Protein AF-A0A8K0G486-F1 (afdb_monomer)

Secondary structure (DSSP, 8-state):
--TTSHHHHHHHTS-S-HHHHHHHHHHHHHHH--HHHHHHHHHHHHHHHHHHHHH-TT----HHHHHHHHHTT-

Radius of gyration: 18.9 Å; Cα contacts (8 Å, |Δi|>4): 19; chains: 1; bounding box: 40×21×47 Å

Organism: Ignelater luminosus (NCBI:txid2038154)

Structure (mmCIF, N/CA/C/O backbone):
data_AF-A0A8K0G486-F1
#
_entry.id   AF-A0A8K0G486-F1
#
loop_
_atom_site.group_PDB
_atom_site.id
_atom_site.type_symbol
_atom_site.label_atom_id
_atom_site.label_alt_id
_atom_site.label_comp_id
_atom_site.label_asym_id
_atom_site.label_entity_id
_atom_site.label_seq_id
_atom_site.pdbx_PDB_ins_code
_atom_site.Cartn_x
_atom_site.Cartn_y
_atom_site.Cartn_z
_atom_site.occupancy
_atom_site.B_iso_or_equiv
_atom_site.auth_seq_id
_atom_site.auth_comp_id
_atom_site.auth_asym_id
_atom_site.auth_atom_id
_atom_site.pdbx_PDB_model_num
ATOM 1 N N . MET A 1 1 ? 3.770 8.349 -9.926 1.00 73.62 1 MET A N 1
ATOM 2 C CA . MET A 1 1 ? 4.841 7.906 -9.004 1.00 73.62 1 MET A CA 1
ATOM 3 C C . MET A 1 1 ? 5.441 9.142 -8.355 1.00 73.62 1 MET A C 1
ATOM 5 O O . MET A 1 1 ? 5.698 10.092 -9.081 1.00 73.62 1 MET A O 1
ATOM 9 N N . ILE A 1 2 ? 5.614 9.164 -7.030 1.00 89.88 2 ILE A N 1
ATOM 10 C CA . ILE A 1 2 ? 6.218 10.312 -6.331 1.00 89.88 2 ILE A CA 1
ATOM 11 C C . ILE A 1 2 ? 7.729 10.315 -6.637 1.00 89.88 2 ILE A C 1
ATOM 13 O O . ILE A 1 2 ? 8.390 9.322 -6.303 1.00 89.88 2 ILE A O 1
ATOM 17 N N . PRO A 1 3 ? 8.281 11.361 -7.285 1.00 92.12 3 PRO A N 1
ATOM 18 C CA . PRO A 1 3 ? 9.715 11.443 -7.570 1.00 92.12 3 PRO A CA 1
ATOM 19 C C . PRO A 1 3 ? 10.552 11.384 -6.285 1.00 92.12 3 PRO A C 1
ATOM 21 O O . PRO A 1 3 ? 10.113 11.873 -5.247 1.00 92.12 3 PRO A O 1
ATOM 24 N N . ASN A 1 4 ? 11.748 10.787 -6.350 1.00 93.56 4 ASN A N 1
ATOM 25 C CA . ASN A 1 4 ? 12.679 10.624 -5.215 1.00 93.56 4 ASN A CA 1
ATOM 26 C C . ASN A 1 4 ? 12.119 9.827 -4.019 1.00 93.56 4 ASN A C 1
ATOM 28 O O . ASN A 1 4 ? 12.615 9.923 -2.897 1.00 93.56 4 ASN A O 1
ATOM 32 N N . SER A 1 5 ? 11.052 9.056 -4.230 1.00 96.12 5 SER A N 1
ATOM 33 C CA . SER A 1 5 ? 10.560 8.116 -3.228 1.00 96.12 5 SER A CA 1
ATOM 34 C C . SER A 1 5 ? 11.344 6.805 -3.283 1.00 96.12 5 SER A C 1
ATOM 36 O O . SER A 1 5 ? 11.792 6.375 -4.342 1.00 96.12 5 SER A O 1
ATOM 38 N N . ARG A 1 6 ? 11.384 6.073 -2.163 1.00 95.81 6 ARG A N 1
ATOM 39 C CA . ARG A 1 6 ? 12.001 4.731 -2.104 1.00 95.81 6 ARG A CA 1
ATOM 40 C C . ARG A 1 6 ? 11.426 3.742 -3.128 1.00 95.81 6 ARG A C 1
ATOM 42 O O . ARG A 1 6 ? 12.108 2.787 -3.494 1.00 95.81 6 ARG A O 1
ATOM 49 N N . ALA A 1 7 ? 10.164 3.924 -3.526 1.00 95.81 7 ALA A N 1
ATOM 50 C CA . ALA A 1 7 ? 9.526 3.130 -4.572 1.00 95.81 7 ALA A CA 1
ATOM 51 C C . ALA A 1 7 ? 10.019 3.549 -5.965 1.00 95.81 7 ALA A C 1
ATOM 53 O O . ALA A 1 7 ? 10.333 2.680 -6.770 1.00 95.81 7 ALA A O 1
ATOM 54 N N . ALA A 1 8 ? 10.161 4.854 -6.221 1.00 95.88 8 ALA A N 1
ATOM 55 C CA . ALA A 1 8 ? 10.761 5.365 -7.452 1.00 95.88 8 ALA A CA 1
ATOM 56 C C . ALA A 1 8 ? 12.211 4.897 -7.627 1.00 95.88 8 ALA A C 1
ATOM 58 O O . ALA A 1 8 ? 12.558 4.399 -8.694 1.00 95.88 8 ALA A O 1
ATOM 59 N N . ASP A 1 9 ? 13.023 4.967 -6.571 1.00 96.25 9 ASP A N 1
ATOM 60 C CA . ASP A 1 9 ? 14.411 4.492 -6.596 1.00 96.25 9 ASP A CA 1
ATOM 61 C C . ASP A 1 9 ? 14.489 2.987 -6.879 1.00 96.25 9 ASP A C 1
ATOM 63 O O . ASP A 1 9 ? 15.362 2.532 -7.616 1.00 96.25 9 ASP A O 1
ATOM 67 N N . LEU A 1 10 ? 13.548 2.207 -6.328 1.00 96.12 10 LEU A N 1
ATOM 68 C CA . LEU A 1 10 ? 13.450 0.777 -6.606 1.00 96.12 10 LEU A CA 1
ATOM 69 C C . LEU A 1 10 ? 13.087 0.512 -8.065 1.00 96.12 10 LEU A C 1
ATOM 71 O O . LEU A 1 10 ? 13.641 -0.409 -8.637 1.00 96.12 10 LEU A O 1
ATOM 75 N N . VAL A 1 11 ? 12.173 1.277 -8.667 1.00 95.56 11 VAL A N 1
ATOM 76 C CA . VAL A 1 11 ? 11.834 1.093 -10.087 1.00 95.56 11 VAL A CA 1
ATOM 77 C C . VAL A 1 11 ? 13.017 1.461 -10.978 1.00 95.56 11 VAL A C 1
ATOM 79 O O . VAL A 1 11 ? 13.365 0.702 -11.877 1.00 95.56 11 VAL A O 1
ATOM 82 N N . ASN A 1 12 ? 13.670 2.586 -10.686 1.00 95.50 12 ASN A N 1
ATOM 83 C CA . ASN A 1 12 ? 14.785 3.108 -11.473 1.00 95.50 12 ASN A CA 1
ATOM 84 C C . ASN A 1 12 ? 16.057 2.246 -11.396 1.00 95.50 12 ASN A C 1
ATOM 86 O O . ASN A 1 12 ? 16.941 2.402 -12.234 1.00 95.50 12 ASN A O 1
ATOM 90 N N . SER A 1 13 ? 16.173 1.341 -10.418 1.00 95.94 13 SER A N 1
ATOM 91 C CA . SER A 1 13 ? 17.315 0.424 -10.319 1.00 95.94 13 SER A CA 1
ATOM 92 C C . SER A 1 13 ? 17.230 -0.769 -11.279 1.00 95.94 13 SER A C 1
ATOM 94 O O . SER A 1 13 ? 18.244 -1.428 -11.521 1.00 95.94 13 SER A O 1
ATOM 96 N N . PHE A 1 14 ? 16.053 -1.052 -11.850 1.00 96.56 14 PHE A N 1
ATOM 97 C CA . PHE A 1 14 ? 15.884 -2.104 -12.852 1.00 96.56 14 PHE A CA 1
ATOM 98 C C . PHE A 1 14 ? 16.135 -1.546 -14.260 1.00 96.56 14 PHE A C 1
ATOM 100 O O . PHE A 1 14 ? 15.520 -0.551 -14.646 1.00 96.56 14 PHE A O 1
ATOM 107 N N . PRO A 1 15 ? 16.966 -2.210 -15.086 1.00 97.19 15 PRO A N 1
ATOM 108 C CA . PRO A 1 15 ? 17.061 -1.885 -16.505 1.00 97.19 15 PRO A CA 1
ATOM 109 C C . PRO A 1 15 ? 15.693 -2.024 -17.201 1.00 97.19 15 PRO A C 1
ATOM 111 O O . PRO A 1 15 ? 14.994 -3.006 -16.921 1.00 97.19 15 PRO A O 1
ATOM 114 N N . PRO A 1 16 ? 15.328 -1.120 -18.134 1.00 94.69 16 PRO A N 1
ATOM 115 C CA . PRO A 1 16 ? 14.024 -1.103 -18.801 1.00 94.69 16 PRO A CA 1
ATOM 116 C C . PRO A 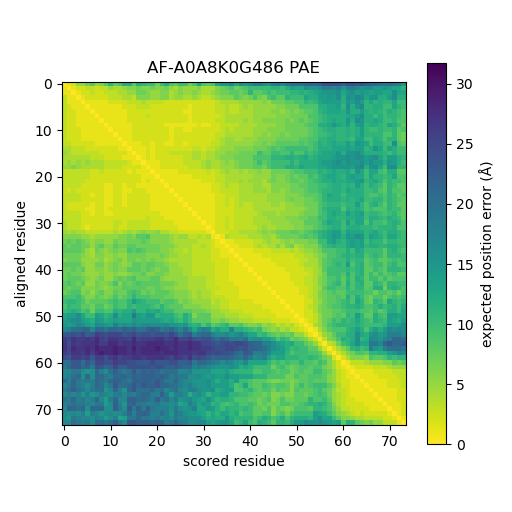1 16 ? 13.934 -2.176 -19.898 1.00 94.69 16 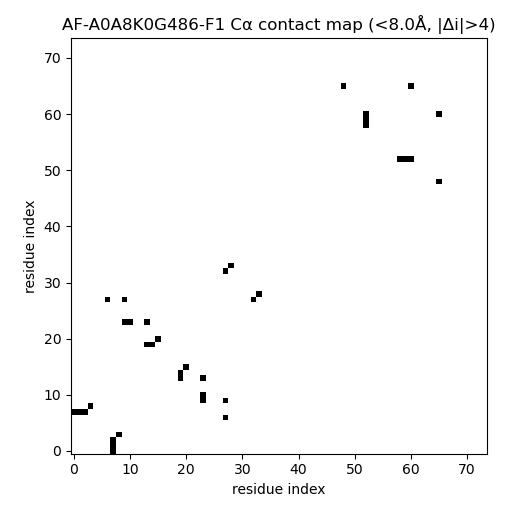PRO A C 1
ATOM 118 O O . PRO A 1 16 ? 13.871 -1.884 -21.090 1.00 94.69 16 PRO A O 1
ATOM 121 N N . THR A 1 17 ? 13.969 -3.444 -19.494 1.00 96.88 17 THR A N 1
ATOM 122 C CA . THR A 1 17 ? 13.830 -4.607 -20.375 1.00 96.88 17 THR A CA 1
ATOM 123 C C . THR A 1 17 ? 12.522 -5.333 -20.088 1.00 96.88 17 THR A C 1
ATOM 125 O O . THR A 1 17 ? 12.034 -5.337 -18.957 1.00 96.88 17 THR A O 1
ATOM 128 N N . SER A 1 18 ? 11.966 -6.001 -21.102 1.00 95.25 18 SER A N 1
ATOM 129 C CA . SER A 1 18 ? 10.707 -6.750 -20.976 1.00 95.25 18 SER A CA 1
ATOM 130 C C . SER A 1 18 ? 10.727 -7.757 -19.818 1.00 95.25 18 SER A C 1
ATOM 132 O O . SER A 1 18 ? 9.768 -7.860 -19.061 1.00 95.25 18 SER A O 1
ATOM 134 N N . GLN A 1 19 ? 11.859 -8.437 -19.626 1.00 95.50 19 GLN A N 1
ATOM 135 C CA . GLN A 1 19 ? 12.072 -9.440 -18.578 1.00 95.50 19 GLN A CA 1
ATOM 136 C C . GLN A 1 19 ? 12.072 -8.870 -17.149 1.00 95.50 19 GLN A C 1
ATOM 138 O O . GLN A 1 19 ? 11.964 -9.631 -16.184 1.00 95.50 19 GLN A O 1
ATOM 143 N N . ASN A 1 20 ? 12.261 -7.558 -16.990 1.00 97.00 20 ASN A N 1
ATOM 144 C CA . ASN A 1 20 ? 12.383 -6.922 -15.682 1.00 97.00 20 ASN A CA 1
ATOM 145 C C . ASN A 1 20 ? 11.068 -6.331 -15.167 1.00 97.00 20 ASN A C 1
ATOM 147 O O . ASN A 1 20 ? 10.990 -6.058 -13.969 1.00 97.00 20 ASN A O 1
ATOM 151 N N . TYR A 1 21 ? 10.034 -6.185 -16.004 1.00 94.94 21 TYR A N 1
ATOM 152 C CA . TYR A 1 21 ? 8.745 -5.636 -15.565 1.00 94.94 21 TYR A CA 1
ATOM 153 C C . TYR A 1 21 ? 8.095 -6.487 -14.467 1.00 94.94 21 TYR A C 1
ATOM 155 O O . TYR A 1 21 ? 7.741 -5.966 -13.410 1.00 94.94 21 TYR A O 1
ATOM 163 N N . ASP A 1 22 ? 8.034 -7.806 -14.643 1.00 96.94 22 ASP A N 1
ATOM 164 C CA . ASP A 1 22 ? 7.459 -8.681 -13.613 1.00 96.94 22 ASP A CA 1
ATOM 165 C C . ASP A 1 22 ? 8.298 -8.675 -12.330 1.00 96.94 22 ASP A C 1
ATOM 167 O O . ASP A 1 22 ? 7.770 -8.681 -11.217 1.00 96.94 22 ASP A O 1
ATOM 171 N N . LYS A 1 23 ? 9.628 -8.596 -12.463 1.00 97.06 23 LYS A N 1
ATOM 172 C CA . LYS A 1 23 ? 10.546 -8.559 -11.318 1.00 97.06 23 LYS A CA 1
ATOM 173 C C . LYS A 1 23 ? 10.381 -7.286 -10.495 1.00 97.06 23 LYS A C 1
ATOM 175 O O . LYS A 1 23 ? 10.345 -7.371 -9.268 1.00 97.06 23 LYS A O 1
ATOM 180 N N . VAL A 1 24 ? 10.266 -6.123 -11.141 1.00 96.88 24 VAL A N 1
ATOM 181 C CA . VAL A 1 24 ? 10.081 -4.853 -10.425 1.00 96.88 24 VAL A CA 1
ATOM 182 C C . VAL A 1 24 ? 8.710 -4.798 -9.753 1.00 96.88 24 VAL A C 1
ATOM 184 O O . VAL A 1 24 ? 8.626 -4.380 -8.601 1.00 96.88 24 VAL A O 1
ATOM 187 N N . ILE A 1 25 ? 7.656 -5.309 -10.402 1.00 95.19 25 ILE A N 1
ATOM 188 C CA . ILE A 1 25 ? 6.315 -5.409 -9.808 1.00 95.19 25 ILE A CA 1
ATOM 189 C C . ILE A 1 25 ? 6.338 -6.323 -8.579 1.00 95.19 25 ILE A C 1
ATOM 191 O O . ILE A 1 25 ? 5.840 -5.941 -7.520 1.00 95.19 25 ILE A O 1
ATOM 195 N N . ASN A 1 26 ? 6.958 -7.501 -8.680 1.00 95.62 26 ASN A N 1
ATOM 196 C CA . ASN A 1 26 ? 7.082 -8.422 -7.549 1.00 95.62 26 ASN A CA 1
ATOM 197 C C . ASN A 1 26 ? 7.907 -7.810 -6.410 1.00 95.62 26 ASN A C 1
ATOM 199 O O . ASN A 1 26 ? 7.532 -7.922 -5.246 1.00 95.62 26 ASN A O 1
ATOM 203 N N . SER A 1 27 ? 8.992 -7.103 -6.731 1.00 95.81 27 SER A N 1
ATOM 204 C CA . SER A 1 27 ? 9.807 -6.400 -5.737 1.00 95.81 27 SER A CA 1
ATOM 205 C C . SER A 1 27 ? 9.020 -5.290 -5.027 1.00 95.81 27 SER A C 1
ATOM 207 O O . SER A 1 27 ? 9.083 -5.170 -3.801 1.00 95.81 27 SER A O 1
ATOM 209 N N . LEU A 1 28 ? 8.212 -4.521 -5.768 1.00 95.25 28 LEU A N 1
ATOM 210 C CA . LEU A 1 28 ? 7.317 -3.506 -5.207 1.00 95.25 28 LEU A CA 1
ATOM 211 C C . LEU A 1 28 ? 6.283 -4.126 -4.262 1.00 95.25 28 LEU A C 1
ATOM 213 O O . LEU A 1 28 ? 6.133 -3.644 -3.139 1.00 95.25 28 LEU A O 1
ATOM 217 N N . LYS A 1 29 ? 5.615 -5.209 -4.677 1.00 93.31 29 LYS A N 1
ATOM 218 C CA . LYS A 1 29 ? 4.641 -5.926 -3.838 1.00 93.31 29 LYS A CA 1
ATOM 219 C C . LYS A 1 29 ? 5.292 -6.469 -2.567 1.00 93.31 29 LYS A C 1
ATOM 221 O O . LYS A 1 29 ? 4.851 -6.142 -1.474 1.00 93.31 29 LYS A O 1
ATOM 226 N N . ASN A 1 30 ? 6.415 -7.175 -2.683 1.00 92.75 30 ASN A N 1
ATOM 227 C CA . ASN A 1 30 ? 7.109 -7.752 -1.528 1.00 92.75 30 ASN A CA 1
ATOM 228 C C . ASN A 1 30 ? 7.592 -6.690 -0.526 1.00 92.75 30 ASN A C 1
ATOM 230 O O . ASN A 1 30 ? 7.593 -6.916 0.687 1.00 92.75 30 ASN A O 1
ATOM 234 N N . ARG A 1 31 ? 8.032 -5.525 -1.019 1.00 93.81 31 ARG A N 1
ATOM 235 C CA . ARG A 1 31 ? 8.591 -4.465 -0.171 1.00 93.81 31 ARG A CA 1
ATOM 236 C C . ARG A 1 31 ? 7.527 -3.537 0.414 1.00 93.81 31 ARG A C 1
ATOM 238 O O . ARG A 1 31 ? 7.702 -3.090 1.547 1.00 93.81 31 ARG A O 1
ATOM 245 N N . PHE A 1 32 ? 6.470 -3.236 -0.339 1.00 91.44 32 PHE A N 1
ATOM 246 C CA . PHE A 1 32 ? 5.499 -2.190 -0.000 1.00 91.44 32 PHE A CA 1
ATOM 247 C C . PHE A 1 32 ? 4.037 -2.663 0.019 1.00 91.44 32 PHE A C 1
ATOM 249 O O . PHE A 1 32 ? 3.248 -2.095 0.762 1.00 91.44 32 PHE A O 1
ATOM 256 N N . GLY A 1 33 ? 3.674 -3.694 -0.746 1.00 88.44 33 GLY A N 1
ATOM 257 C CA . GLY A 1 33 ? 2.325 -4.274 -0.802 1.00 88.44 33 GLY A CA 1
ATOM 258 C C . GLY A 1 33 ? 2.165 -5.472 0.133 1.00 88.44 33 GLY A C 1
ATOM 259 O O . GLY A 1 33 ? 1.836 -6.565 -0.313 1.00 88.44 33 GLY A O 1
ATOM 260 N N . LYS A 1 34 ? 2.484 -5.295 1.421 1.00 88.94 34 LYS A N 1
ATOM 261 C CA . LYS A 1 34 ? 2.369 -6.361 2.427 1.00 88.94 34 LYS A CA 1
ATOM 262 C C . LYS A 1 34 ? 0.915 -6.519 2.869 1.00 88.94 34 LYS A C 1
ATOM 264 O O . LYS A 1 34 ? 0.517 -5.946 3.882 1.00 88.94 34 LYS A O 1
ATOM 269 N N . ASP A 1 35 ? 0.157 -7.311 2.120 1.00 86.06 35 ASP A N 1
ATOM 270 C CA . ASP A 1 35 ? -1.280 -7.522 2.341 1.00 86.06 35 ASP A CA 1
ATOM 271 C C . ASP A 1 35 ?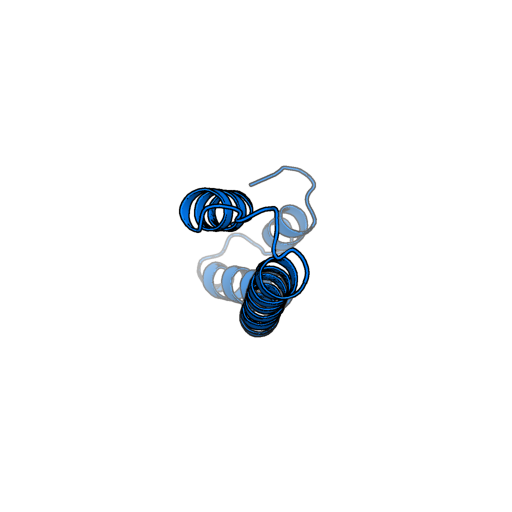 -1.604 -8.005 3.765 1.00 86.06 35 ASP A C 1
ATOM 273 O O . ASP A 1 35 ? -2.572 -7.552 4.366 1.00 86.06 35 ASP A O 1
ATOM 277 N N . GLU A 1 36 ? -0.756 -8.849 4.359 1.00 85.19 36 GLU A N 1
ATOM 278 C CA . GLU A 1 36 ? -0.918 -9.312 5.747 1.00 85.19 36 GLU A CA 1
ATOM 279 C C . GLU A 1 36 ? -0.905 -8.154 6.759 1.00 85.19 36 GLU A C 1
ATOM 281 O O . GLU A 1 36 ? -1.739 -8.100 7.662 1.00 85.19 36 GLU A O 1
ATOM 286 N N . LEU A 1 37 ? -0.001 -7.182 6.577 1.00 87.62 37 LEU A N 1
ATOM 287 C CA . LEU A 1 37 ? 0.044 -5.992 7.431 1.00 87.62 37 LEU A CA 1
ATOM 288 C C . LEU A 1 37 ? -1.186 -5.115 7.217 1.00 87.62 37 LEU A C 1
ATOM 290 O O . LEU A 1 37 ? -1.683 -4.521 8.170 1.00 87.62 37 LEU A O 1
ATOM 294 N N . LEU A 1 38 ? -1.675 -5.032 5.979 1.00 84.06 38 LEU A N 1
ATOM 295 C CA . LEU A 1 38 ? -2.877 -4.273 5.662 1.00 84.06 38 LEU A CA 1
ATOM 296 C C . LEU A 1 38 ? -4.106 -4.874 6.363 1.00 84.06 38 LEU A C 1
ATOM 298 O O . LEU A 1 38 ? -4.876 -4.137 6.977 1.00 84.06 38 LEU A O 1
ATOM 302 N N . VAL A 1 39 ? -4.248 -6.205 6.356 1.00 86.69 39 VAL A N 1
ATOM 303 C CA . VAL A 1 39 ? -5.293 -6.907 7.121 1.00 86.69 39 VAL A CA 1
ATOM 304 C C . VAL A 1 39 ? -5.193 -6.574 8.608 1.00 86.69 39 VAL A C 1
ATOM 306 O O . VAL A 1 39 ? -6.203 -6.253 9.231 1.00 86.69 39 VAL A O 1
ATOM 309 N N . GLU A 1 40 ? -3.992 -6.593 9.185 1.00 88.19 40 GLU A N 1
ATOM 310 C CA . GLU A 1 40 ? -3.821 -6.289 10.606 1.00 88.19 40 GLU A CA 1
ATOM 311 C C . GLU A 1 40 ? -4.152 -4.827 10.952 1.00 88.19 40 GLU A C 1
ATOM 313 O O . GLU A 1 40 ? -4.773 -4.564 11.986 1.00 88.19 40 GLU A O 1
ATOM 318 N N . VAL A 1 41 ? -3.810 -3.876 10.075 1.00 87.69 41 VAL A N 1
ATOM 319 C CA . VAL A 1 41 ? -4.223 -2.469 10.209 1.00 87.69 41 VAL A CA 1
ATOM 320 C C . VAL A 1 41 ? -5.747 -2.363 10.220 1.00 87.69 41 VAL A C 1
ATOM 322 O O . VAL A 1 41 ? -6.300 -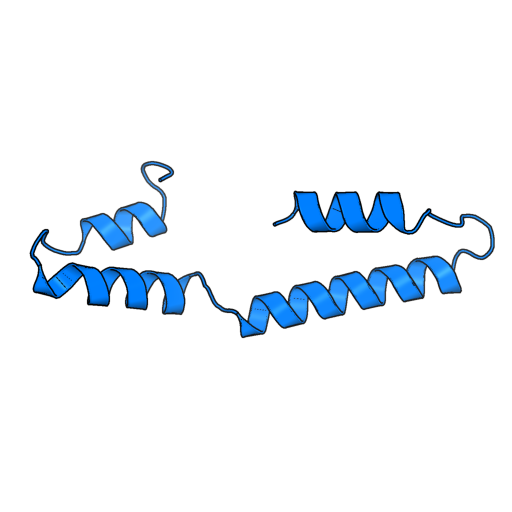1.751 11.133 1.00 87.69 41 VAL A O 1
ATOM 325 N N . TYR A 1 42 ? -6.439 -3.023 9.287 1.00 84.88 42 TYR A N 1
ATOM 326 C CA . TYR A 1 42 ? -7.903 -3.020 9.266 1.00 84.88 42 TYR A CA 1
ATOM 327 C C . TYR A 1 42 ? -8.517 -3.631 10.522 1.00 84.88 42 TYR A C 1
ATOM 329 O O . TYR A 1 42 ? -9.454 -3.064 11.081 1.00 84.88 42 TYR A O 1
ATOM 337 N N . VAL A 1 43 ? -7.996 -4.766 10.995 1.00 88.25 43 VAL A N 1
ATOM 338 C CA . VAL A 1 43 ? -8.477 -5.401 12.230 1.00 88.25 43 VAL A CA 1
ATOM 339 C C . VAL A 1 43 ? -8.299 -4.458 13.421 1.00 88.25 43 VAL A C 1
ATOM 341 O O . VAL A 1 43 ? -9.216 -4.313 14.229 1.00 88.25 43 VAL A O 1
ATOM 344 N N . ARG A 1 44 ? -7.157 -3.768 13.523 1.00 89.00 44 ARG A N 1
ATOM 345 C CA . ARG A 1 44 ? -6.897 -2.795 14.592 1.00 89.00 44 ARG A CA 1
ATOM 346 C C . ARG A 1 44 ? -7.846 -1.600 14.540 1.00 89.00 44 ARG A C 1
ATOM 348 O O . ARG A 1 44 ? -8.359 -1.199 15.587 1.00 89.00 44 ARG A O 1
ATOM 355 N N . GLU A 1 45 ? -8.096 -1.047 13.358 1.00 83.88 45 GLU A N 1
ATOM 356 C CA . GLU A 1 45 ? -9.060 0.042 13.187 1.00 83.88 45 GLU A CA 1
ATOM 357 C C . GLU A 1 45 ? -10.469 -0.431 13.567 1.00 83.88 45 GLU A C 1
ATOM 359 O O . GLU A 1 45 ? -11.117 0.187 14.407 1.00 83.88 45 GLU A O 1
ATOM 364 N N . LEU A 1 46 ? -10.911 -1.598 13.085 1.00 83.50 46 LEU A N 1
ATOM 365 C CA . LEU A 1 46 ? -12.204 -2.188 13.459 1.00 83.50 46 LEU A CA 1
ATOM 366 C C . LEU A 1 46 ? -12.352 -2.390 14.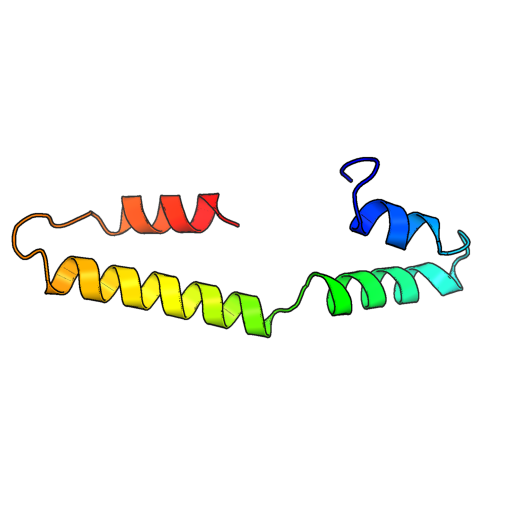972 1.00 83.50 46 LEU A C 1
ATOM 368 O O . LEU A 1 46 ? -13.384 -2.033 15.543 1.00 83.50 46 LEU A O 1
ATOM 372 N N . LEU A 1 47 ? -11.326 -2.909 15.646 1.00 84.69 47 LEU A N 1
ATOM 373 C CA . LEU A 1 47 ? -11.331 -3.050 17.103 1.00 84.69 47 LEU A CA 1
ATOM 374 C C . LEU A 1 47 ? -11.410 -1.691 17.804 1.00 84.69 47 LEU A C 1
ATOM 376 O O . LEU A 1 47 ? -12.202 -1.527 18.731 1.00 84.69 47 LEU A O 1
ATOM 380 N N . THR A 1 48 ? -10.649 -0.699 17.335 1.00 82.56 48 THR A N 1
ATOM 381 C CA . THR A 1 48 ? -10.695 0.677 17.857 1.00 82.56 48 THR A CA 1
ATOM 382 C C . THR A 1 48 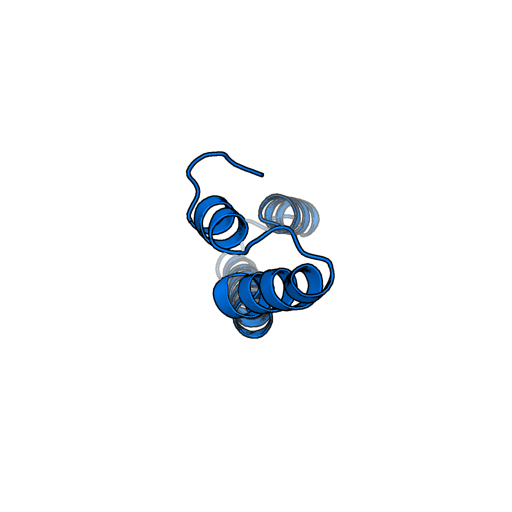? -12.108 1.250 17.753 1.00 82.56 48 THR A C 1
ATOM 384 O O . THR A 1 48 ? -12.599 1.884 18.689 1.00 82.56 48 THR A O 1
ATOM 387 N N . LEU A 1 49 ? -12.813 0.956 16.661 1.00 75.75 49 LEU A N 1
ATOM 388 C CA . LEU A 1 49 ? -14.192 1.379 16.445 1.00 75.75 49 LEU A CA 1
ATOM 389 C C . LEU A 1 49 ? -15.165 0.710 17.415 1.00 75.75 49 LEU A C 1
ATOM 391 O O . LEU A 1 49 ? -15.955 1.409 18.052 1.00 75.75 49 LEU A O 1
ATOM 395 N N . VAL A 1 50 ? -15.084 -0.613 17.574 1.00 79.25 50 VAL A N 1
ATOM 396 C CA . VAL A 1 50 ? -15.913 -1.365 18.533 1.00 79.25 50 VAL A CA 1
ATOM 397 C C . VAL A 1 50 ? -15.696 -0.848 19.953 1.00 79.25 50 VAL A C 1
ATOM 399 O O . VAL A 1 50 ? -16.661 -0.540 20.651 1.00 79.25 50 VAL A O 1
ATOM 402 N N . ILE A 1 51 ? -14.437 -0.676 20.357 1.00 78.25 51 ILE A N 1
ATOM 403 C CA . ILE A 1 51 ? -14.064 -0.166 21.678 1.00 78.25 51 ILE A CA 1
ATOM 404 C C . ILE A 1 51 ? -14.581 1.263 21.869 1.00 78.25 51 ILE A C 1
ATOM 406 O O . ILE A 1 51 ? -15.173 1.563 22.903 1.00 78.25 51 ILE A O 1
ATOM 410 N N . SER A 1 52 ? -14.429 2.140 20.871 1.00 74.12 52 SER A N 1
ATOM 411 C CA . S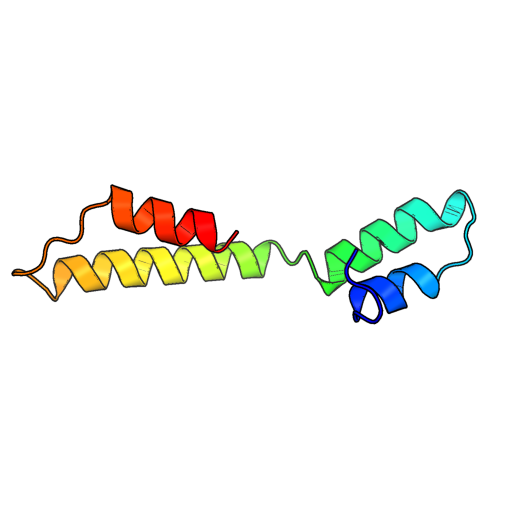ER A 1 52 ? -14.918 3.520 20.963 1.00 74.12 52 SER A CA 1
ATOM 412 C C . SER A 1 52 ? -16.434 3.588 21.171 1.00 74.12 52 SER A C 1
ATOM 414 O O . SER A 1 52 ? -16.893 4.401 21.970 1.00 74.12 52 SER A O 1
ATOM 416 N N . LYS A 1 53 ? -17.205 2.696 20.532 1.00 66.38 53 LYS A N 1
ATOM 417 C CA . LYS A 1 53 ? -18.660 2.599 20.711 1.00 66.38 53 LYS A CA 1
ATOM 418 C C . LYS A 1 53 ? -19.061 1.947 22.034 1.00 66.38 53 LYS A C 1
ATOM 420 O O . LYS A 1 53 ? -20.071 2.336 22.609 1.00 66.38 53 LYS A O 1
ATOM 425 N N . ALA A 1 54 ? -18.291 0.971 22.511 1.00 67.06 54 ALA A N 1
ATOM 426 C CA . ALA A 1 54 ? -18.563 0.271 23.764 1.00 67.06 54 ALA A CA 1
ATOM 427 C C . ALA A 1 54 ? -18.226 1.117 25.006 1.00 67.06 54 ALA A C 1
ATOM 429 O O . ALA A 1 54 ? -18.945 1.057 25.998 1.00 67.06 54 ALA A O 1
ATOM 430 N N . ILE A 1 55 ? -17.151 1.914 24.954 1.00 63.81 55 ILE A N 1
ATOM 431 C CA . ILE A 1 55 ? -16.676 2.731 26.084 1.00 63.81 55 ILE A CA 1
ATOM 432 C C . ILE A 1 55 ? -17.370 4.101 26.127 1.00 63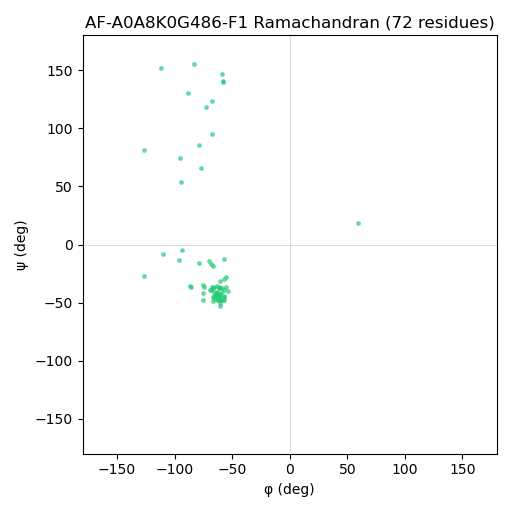.81 55 ILE A C 1
ATOM 434 O O . ILE A 1 55 ? -17.660 4.605 27.211 1.00 63.81 55 ILE A O 1
ATOM 438 N N . LYS A 1 56 ? -17.672 4.715 24.974 1.00 57.78 56 LYS A N 1
ATOM 439 C CA . LYS A 1 56 ? -18.387 6.000 24.914 1.00 57.78 56 LYS A CA 1
ATOM 440 C C . LYS A 1 56 ? -19.884 5.781 24.709 1.00 57.78 56 LYS A C 1
ATOM 442 O O . LYS A 1 56 ? -20.426 6.067 23.645 1.00 57.78 56 LYS A O 1
ATOM 447 N N . SER A 1 57 ? -20.575 5.350 25.757 1.00 54.91 57 SER A N 1
ATOM 448 C CA . SER A 1 57 ? -22.041 5.225 25.778 1.00 54.91 57 SER A CA 1
ATOM 449 C C . SER A 1 57 ? -22.806 6.527 25.457 1.00 54.91 57 SER A C 1
ATOM 451 O O . SER A 1 57 ? -23.998 6.457 25.170 1.00 54.91 57 SER A O 1
ATOM 453 N N . ASN A 1 58 ? -22.140 7.694 25.430 1.00 55.41 58 ASN A N 1
ATOM 454 C CA . ASN A 1 58 ? -22.751 9.005 25.158 1.00 55.41 58 ASN A CA 1
ATOM 455 C C . ASN A 1 58 ? -22.379 9.667 23.814 1.00 55.41 58 ASN A C 1
ATOM 457 O O . ASN A 1 58 ? -22.994 10.668 23.458 1.00 55.41 58 ASN A O 1
ATOM 461 N N . GLU A 1 59 ? -21.422 9.140 23.043 1.00 61.12 59 GLU A N 1
ATOM 462 C CA . GLU A 1 59 ? -21.070 9.679 21.717 1.00 61.12 59 GLU A CA 1
ATOM 463 C C . GLU A 1 59 ? -21.136 8.559 20.681 1.00 61.12 59 GLU A C 1
ATOM 465 O O . GLU A 1 59 ? -20.128 7.961 20.302 1.00 61.12 59 GLU A O 1
ATOM 470 N N . GLN A 1 60 ? -22.347 8.258 20.211 1.00 63.25 60 GLN A N 1
ATOM 471 C CA . GLN A 1 60 ? -22.524 7.346 19.086 1.00 63.25 60 GLN A CA 1
ATOM 472 C C . GLN A 1 60 ? -21.960 7.995 17.818 1.00 63.25 60 GLN A C 1
ATOM 474 O O . GLN A 1 60 ? -22.640 8.762 17.138 1.00 63.25 60 GLN A O 1
ATOM 479 N N . ILE A 1 61 ? -20.705 7.694 17.480 1.00 68.00 61 ILE A N 1
ATOM 480 C CA . ILE A 1 61 ? -20.154 8.072 16.179 1.00 68.00 61 ILE A CA 1
ATOM 481 C C . ILE A 1 61 ? -20.894 7.250 15.106 1.00 68.00 61 ILE A C 1
ATOM 483 O O . ILE A 1 61 ? -20.896 6.010 15.178 1.00 68.00 61 ILE A O 1
ATOM 487 N N . PRO A 1 62 ? -21.532 7.900 14.111 1.00 72.44 62 PRO A N 1
ATOM 488 C CA . PRO A 1 62 ? -22.212 7.203 13.027 1.00 72.44 62 PRO A CA 1
ATOM 489 C C . PRO A 1 62 ? -21.245 6.291 12.274 1.00 72.44 62 PRO A C 1
ATOM 491 O O . PRO A 1 62 ? -20.104 6.670 12.010 1.00 72.44 62 PRO A O 1
ATOM 494 N N . LEU A 1 63 ? -21.710 5.095 11.905 1.00 68.88 63 LEU A N 1
ATOM 495 C CA . LEU A 1 63 ? -20.894 4.117 11.178 1.00 68.88 63 LEU A CA 1
ATOM 496 C C . LEU A 1 63 ? -20.410 4.656 9.819 1.00 68.88 63 LEU A C 1
ATOM 498 O O . LEU A 1 63 ? -19.307 4.330 9.403 1.00 68.88 63 LEU A O 1
ATOM 502 N N . SER A 1 64 ? -21.191 5.528 9.177 1.00 75.19 64 SER A N 1
ATOM 503 C CA . SER A 1 64 ? -20.819 6.200 7.925 1.00 75.19 64 SER A CA 1
ATOM 504 C C . SER A 1 64 ? -19.559 7.052 8.072 1.00 75.19 64 SER A C 1
ATOM 506 O O . SER A 1 64 ? -18.580 6.807 7.389 1.00 75.19 64 SER A O 1
ATOM 508 N N . LYS A 1 65 ? -19.513 7.956 9.060 1.00 73.81 65 LYS A N 1
ATOM 509 C CA . LYS A 1 65 ? -18.326 8.792 9.340 1.00 73.81 65 LYS A CA 1
ATOM 510 C C . LYS A 1 65 ? -17.057 7.984 9.605 1.00 73.81 65 LYS A C 1
ATOM 512 O O . LYS A 1 65 ? -15.949 8.482 9.432 1.00 73.81 65 LYS A O 1
ATOM 517 N N . ILE A 1 66 ? -17.233 6.785 10.139 1.00 67.38 66 ILE A N 1
ATOM 518 C CA . ILE A 1 66 ? -16.154 5.851 10.421 1.00 67.38 66 ILE A CA 1
ATOM 519 C C . ILE A 1 66 ? -15.668 5.198 9.124 1.00 67.38 66 ILE A C 1
ATOM 521 O O . ILE A 1 66 ? -14.467 5.183 8.877 1.00 67.38 66 ILE A O 1
ATOM 525 N N . TYR A 1 67 ? -16.596 4.706 8.302 1.00 70.00 67 TYR A N 1
ATOM 526 C CA . TYR A 1 67 ? -16.303 4.149 6.986 1.00 70.00 67 TYR A CA 1
ATOM 527 C C . TYR A 1 67 ? -15.585 5.175 6.098 1.00 70.00 67 TYR A C 1
ATOM 529 O O . TYR A 1 67 ? -14.510 4.878 5.593 1.00 70.00 67 TYR A O 1
ATOM 537 N N . ASP A 1 68 ? -16.092 6.409 6.033 1.00 76.81 68 ASP A N 1
ATOM 538 C CA . ASP A 1 68 ? -15.498 7.495 5.241 1.00 76.81 68 ASP A CA 1
ATOM 539 C C . ASP A 1 68 ? -14.049 7.798 5.670 1.00 76.81 68 ASP A C 1
ATOM 541 O O . ASP A 1 68 ? -13.185 8.088 4.844 1.00 76.81 68 ASP A O 1
ATOM 545 N N . LYS A 1 69 ? -13.755 7.727 6.978 1.00 72.31 69 LYS A N 1
ATOM 546 C CA . LYS A 1 69 ? -12.390 7.899 7.499 1.00 72.31 69 LYS A CA 1
ATOM 547 C C . LYS A 1 69 ? -11.473 6.742 7.122 1.00 72.31 69 LYS A C 1
ATOM 549 O O . LYS A 1 69 ? -10.306 6.992 6.845 1.00 72.31 69 LYS A O 1
ATOM 554 N N . LEU A 1 70 ? -11.990 5.515 7.155 1.00 66.88 70 LEU A N 1
ATOM 555 C CA . LEU A 1 70 ? -11.240 4.324 6.771 1.00 66.88 70 LEU A CA 1
ATOM 556 C C . LEU A 1 70 ? -10.910 4.374 5.275 1.00 66.88 70 LEU A C 1
ATOM 558 O O . LEU A 1 70 ? -9.765 4.172 4.896 1.00 66.88 70 LEU A O 1
ATOM 562 N N . GLU A 1 71 ? -11.894 4.713 4.443 1.00 70.62 71 GLU A N 1
ATOM 563 C CA . GLU A 1 71 ? -11.739 4.834 2.993 1.00 70.62 71 GLU A CA 1
ATOM 564 C C . GLU A 1 71 ? -10.757 5.949 2.608 1.00 70.62 71 GLU A C 1
ATOM 566 O O . GLU A 1 71 ? -9.965 5.773 1.692 1.00 70.62 71 GLU A O 1
ATOM 571 N N . ALA A 1 72 ? -10.720 7.059 3.351 1.00 75.69 72 ALA A N 1
ATOM 572 C CA . ALA A 1 72 ? -9.756 8.137 3.120 1.00 75.69 72 ALA A CA 1
ATOM 573 C C . ALA A 1 72 ? -8.296 7.785 3.482 1.00 75.69 72 ALA A C 1
ATOM 575 O O . ALA A 1 72 ? -7.386 8.542 3.140 1.00 75.69 72 ALA A O 1
ATOM 576 N N . GLN A 1 73 ? -8.065 6.699 4.226 1.00 64.94 73 GLN A N 1
ATOM 577 C CA . GLN A 1 73 ? -6.726 6.219 4.592 1.00 64.94 73 GLN A CA 1
ATOM 578 C C . GLN A 1 73 ? -6.177 5.161 3.620 1.00 64.94 73 GLN A C 1
ATOM 580 O O . GLN A 1 73 ? -5.025 4.746 3.779 1.00 64.94 73 GLN A O 1
ATOM 585 N N . LEU A 1 74 ? -6.987 4.741 2.643 1.00 61.44 74 LEU A N 1
ATOM 586 C CA . LEU A 1 74 ? -6.645 3.805 1.569 1.00 61.44 74 LEU A CA 1
ATOM 587 C C . LEU A 1 74 ? -6.244 4.537 0.288 1.00 61.44 74 LEU A C 1
ATOM 589 O O . LEU A 1 74 ? -5.360 3.996 -0.415 1.00 61.44 74 LEU A O 1
#

Solvent-accessible surface area (backbone atoms only — not comparable to full-atom values): 4536 Å² total; per-residue (Å²): 132,63,82,94,31,78,66,44,54,55,52,69,69,50,70,101,44,84,84,38,54,64,53,48,52,52,49,46,34,73,73,71,55,49,59,71,59,50,52,50,51,51,53,51,52,52,5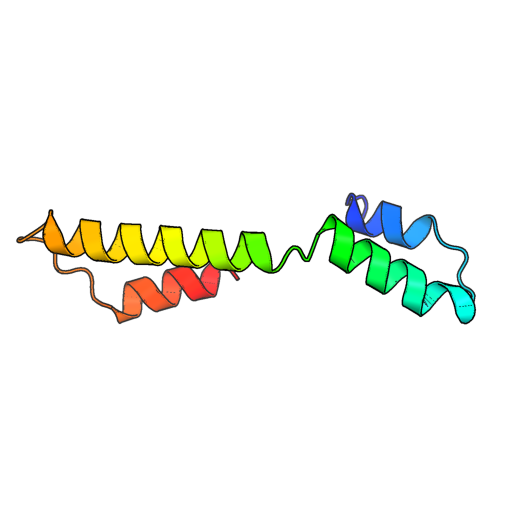0,52,51,54,49,49,52,70,72,36,83,86,56,81,73,55,69,62,69,51,50,57,54,56,60,74,74,108

pLDDT: mean 83.59, std 12.53, range [54.91, 97.19]

Sequence (74 aa):
MIPNSRAADLVNSFPPTSQNYDKVINSLKNRFGKDELLVEVYVRELLTLVISKAIKSNEQIPLSKIYDKLEAQL

InterPro domains:
  IPR005312 Domain of unknown function DUF1759 [PF03564] (6-72)

Mean predicted aligned error: 8.55 Å

Foldseek 3Di:
DDPPDPLNVLVVVDDPDPVCPVVSVVVCCVVPVPVVVVVVVVVVLVVVLVCCCVVCVPDPDDVVVSVVVVVVVD